Protein AF-A0AAW5TFY8-F1 (afdb_monomer)

Mean predicted aligned error: 7.06 Å

Structure (mmCIF, N/CA/C/O backbone):
data_AF-A0AAW5TFY8-F1
#
_entry.id   AF-A0AAW5TFY8-F1
#
loop_
_atom_site.group_PDB
_atom_site.id
_atom_site.type_symbol
_atom_site.label_atom_id
_atom_site.label_alt_id
_atom_site.label_comp_id
_atom_site.label_asym_id
_atom_site.label_entity_id
_atom_site.label_seq_id
_atom_site.pdbx_PDB_ins_code
_atom_site.Cartn_x
_atom_site.Cartn_y
_atom_site.Cartn_z
_atom_site.occupancy
_atom_site.B_iso_or_equiv
_atom_site.auth_seq_id
_atom_site.auth_comp_id
_atom_site.auth_asym_id
_atom_site.auth_atom_id
_atom_site.pdbx_PDB_model_num
ATOM 1 N N . MET A 1 1 ? 13.884 13.792 -11.211 1.00 62.22 1 MET A N 1
ATOM 2 C CA . MET A 1 1 ? 13.114 12.532 -11.319 1.00 62.22 1 MET A CA 1
ATOM 3 C C . MET A 1 1 ? 13.672 11.451 -10.405 1.00 62.22 1 MET A C 1
ATOM 5 O O . MET A 1 1 ? 12.884 10.681 -9.891 1.00 62.22 1 MET A O 1
ATOM 9 N N . GLU A 1 2 ? 14.981 11.432 -10.145 1.00 80.50 2 GLU A N 1
ATOM 10 C CA . GLU A 1 2 ? 15.635 10.443 -9.272 1.00 80.50 2 GLU A CA 1
ATOM 11 C C . GLU A 1 2 ? 15.056 10.388 -7.846 1.00 80.50 2 GLU A C 1
ATOM 13 O O . GLU A 1 2 ? 14.746 9.306 -7.366 1.00 80.50 2 GLU A O 1
ATOM 18 N N . ASN A 1 3 ? 14.776 11.540 -7.223 1.00 86.31 3 ASN A N 1
ATOM 19 C CA . ASN A 1 3 ? 14.156 11.580 -5.889 1.00 86.31 3 ASN A CA 1
ATOM 20 C C . ASN A 1 3 ? 12.769 10.915 -5.843 1.00 86.31 3 ASN A C 1
ATOM 22 O O . ASN A 1 3 ? 12.460 10.224 -4.887 1.00 86.31 3 ASN A O 1
ATOM 26 N N . ILE A 1 4 ? 11.955 11.084 -6.892 1.00 88.12 4 ILE A N 1
ATOM 27 C CA . ILE A 1 4 ? 10.602 10.503 -6.948 1.00 88.12 4 ILE A CA 1
ATOM 28 C C . ILE A 1 4 ? 10.682 8.977 -7.042 1.00 88.12 4 ILE A C 1
ATOM 30 O O . ILE A 1 4 ? 9.880 8.286 -6.430 1.00 88.12 4 ILE A O 1
ATOM 34 N N . ILE A 1 5 ? 11.652 8.451 -7.794 1.00 89.56 5 ILE A N 1
ATOM 35 C CA . ILE A 1 5 ? 11.867 7.003 -7.887 1.00 89.56 5 ILE A CA 1
ATOM 36 C C . ILE A 1 5 ? 12.303 6.456 -6.524 1.00 89.56 5 ILE A C 1
ATOM 38 O O . ILE A 1 5 ? 11.727 5.484 -6.056 1.00 89.56 5 ILE A O 1
ATOM 42 N N . GLN A 1 6 ? 13.226 7.136 -5.836 1.00 90.31 6 GLN A N 1
ATOM 43 C CA . GLN A 1 6 ? 13.643 6.723 -4.492 1.00 90.31 6 GLN A CA 1
ATOM 44 C C . GLN A 1 6 ? 12.493 6.742 -3.473 1.00 90.31 6 GLN A C 1
ATOM 46 O O . GLN A 1 6 ? 12.434 5.866 -2.611 1.00 90.31 6 GLN A O 1
ATOM 51 N N . ASP A 1 7 ? 11.572 7.704 -3.570 1.00 90.19 7 ASP A N 1
ATOM 52 C CA . ASP A 1 7 ? 10.388 7.756 -2.705 1.00 90.19 7 ASP A CA 1
ATOM 53 C C . ASP A 1 7 ? 9.437 6.569 -2.962 1.00 90.19 7 ASP A C 1
ATOM 55 O O . ASP A 1 7 ? 8.858 6.023 -2.020 1.00 90.19 7 ASP A O 1
ATOM 59 N N . LEU A 1 8 ? 9.303 6.134 -4.221 1.00 88.44 8 LEU A N 1
ATOM 60 C CA . LEU A 1 8 ? 8.514 4.954 -4.589 1.00 88.44 8 LEU A CA 1
ATOM 61 C C . LEU A 1 8 ? 9.167 3.656 -4.090 1.00 88.44 8 LEU A C 1
ATOM 63 O O . LEU A 1 8 ? 8.481 2.839 -3.475 1.00 88.44 8 LEU A O 1
ATOM 67 N N . ASP A 1 9 ? 10.483 3.510 -4.261 1.00 92.12 9 ASP A N 1
ATOM 68 C CA . ASP A 1 9 ? 11.246 2.355 -3.764 1.00 92.12 9 ASP A CA 1
ATOM 69 C C . ASP A 1 9 ? 11.175 2.253 -2.228 1.00 92.12 9 ASP A C 1
ATOM 71 O O . ASP A 1 9 ? 11.131 1.165 -1.643 1.00 92.12 9 ASP A O 1
ATOM 75 N N . LEU A 1 10 ? 11.149 3.399 -1.537 1.00 92.88 10 LEU A N 1
ATOM 76 C CA . LEU A 1 10 ? 11.003 3.439 -0.086 1.00 92.88 10 LEU A CA 1
ATOM 77 C C . LEU A 1 10 ? 9.618 2.949 0.355 1.00 92.88 10 LEU A C 1
ATOM 79 O O . LEU A 1 10 ? 9.520 2.199 1.331 1.00 92.88 10 LEU A O 1
ATOM 83 N N . ALA A 1 11 ? 8.562 3.351 -0.357 1.00 88.75 11 ALA A N 1
ATOM 84 C CA . ALA A 1 11 ? 7.204 2.884 -0.098 1.00 88.75 11 ALA A CA 1
ATOM 85 C C . ALA A 1 11 ? 7.077 1.368 -0.320 1.00 88.75 11 ALA A C 1
ATOM 87 O O . ALA A 1 11 ? 6.509 0.675 0.528 1.00 88.75 11 ALA A O 1
ATOM 88 N N . GLU A 1 12 ? 7.685 0.847 -1.389 1.00 90.12 12 GLU A N 1
ATOM 89 C CA . GLU A 1 12 ? 7.746 -0.588 -1.673 1.00 90.12 12 GLU A CA 1
ATOM 90 C C . GLU A 1 12 ? 8.432 -1.349 -0.541 1.00 90.12 12 GLU A C 1
ATOM 92 O O . GLU A 1 12 ? 7.842 -2.242 0.068 1.00 90.12 12 GLU A O 1
ATOM 97 N N . LYS A 1 13 ? 9.644 -0.932 -0.161 1.00 92.75 13 LYS A N 1
ATOM 98 C CA . LYS A 1 13 ? 10.378 -1.538 0.954 1.00 92.75 13 LYS A CA 1
ATOM 99 C C . LYS A 1 13 ? 9.545 -1.573 2.238 1.00 92.75 13 LYS A C 1
ATOM 101 O O . LYS A 1 13 ? 9.574 -2.562 2.973 1.00 92.75 13 LYS A O 1
ATOM 106 N N . GLN A 1 14 ? 8.827 -0.492 2.533 1.00 90.81 14 GLN A N 1
ATOM 107 C CA . GLN A 1 14 ? 7.986 -0.396 3.720 1.00 90.81 14 GLN A CA 1
ATOM 108 C C . GLN A 1 14 ? 6.806 -1.378 3.656 1.00 90.81 14 GLN A C 1
ATOM 110 O O . GLN A 1 14 ? 6.492 -1.999 4.673 1.00 90.81 14 GLN A O 1
ATOM 115 N N . ALA A 1 15 ? 6.190 -1.559 2.485 1.00 88.31 15 ALA A N 1
ATOM 116 C CA . ALA A 1 15 ? 5.111 -2.520 2.276 1.00 88.31 15 ALA A CA 1
ATOM 117 C C . ALA A 1 15 ? 5.589 -3.969 2.461 1.00 88.31 15 ALA A C 1
ATOM 119 O O . ALA A 1 15 ? 4.963 -4.717 3.213 1.00 88.31 15 ALA A O 1
ATOM 120 N N . LEU A 1 16 ? 6.735 -4.339 1.878 1.00 91.50 16 LEU A N 1
ATOM 121 C CA . LEU A 1 16 ? 7.315 -5.681 2.031 1.00 91.50 16 LEU A CA 1
ATOM 122 C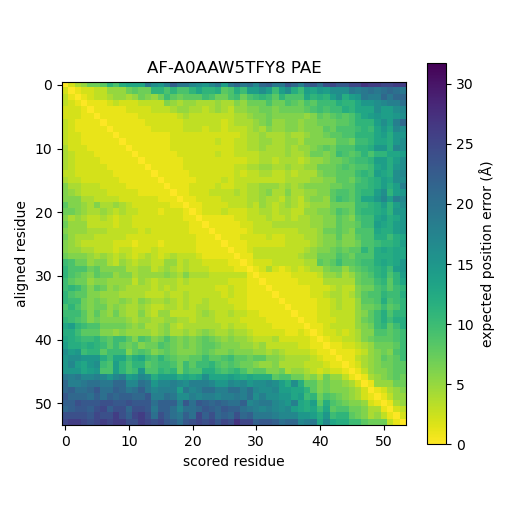 C . LEU A 1 16 ? 7.589 -6.016 3.509 1.00 91.50 16 LEU A C 1
ATOM 124 O O . LEU A 1 16 ? 7.290 -7.114 3.974 1.00 91.50 16 LEU A O 1
ATOM 128 N N . ILE A 1 17 ? 8.118 -5.055 4.277 1.00 91.94 17 ILE A N 1
ATOM 129 C CA . ILE A 1 17 ? 8.447 -5.253 5.699 1.00 91.94 17 ILE A CA 1
ATOM 130 C C . ILE A 1 17 ? 7.191 -5.277 6.578 1.00 91.94 17 ILE A C 1
ATOM 132 O O . ILE A 1 17 ? 7.064 -6.142 7.443 1.00 91.94 17 ILE A O 1
ATOM 136 N N . ASN A 1 18 ? 6.285 -4.314 6.400 1.00 89.69 18 ASN A N 1
ATOM 137 C CA . ASN A 1 18 ? 5.186 -4.095 7.343 1.00 89.69 18 ASN A CA 1
ATOM 138 C C . ASN A 1 18 ? 3.967 -4.969 7.052 1.00 89.69 18 ASN A C 1
ATOM 140 O O . ASN A 1 18 ? 3.266 -5.367 7.979 1.00 89.69 18 ASN A O 1
ATOM 144 N N . LEU A 1 19 ? 3.690 -5.223 5.773 1.00 87.44 19 LEU A N 1
ATOM 145 C CA . LEU A 1 19 ? 2.531 -5.999 5.333 1.00 87.44 19 LEU A CA 1
ATOM 146 C C . LEU A 1 19 ? 2.903 -7.458 5.042 1.00 87.44 19 LEU A C 1
ATOM 148 O O . LEU A 1 19 ? 2.014 -8.280 4.836 1.00 87.44 19 LEU A O 1
ATOM 152 N N . GLY A 1 20 ? 4.203 -7.782 5.043 1.00 90.25 20 GLY A N 1
ATOM 153 C CA . GLY A 1 20 ? 4.708 -9.113 4.706 1.00 90.25 20 GLY A CA 1
ATOM 154 C C . GLY A 1 20 ? 4.500 -9.471 3.237 1.00 90.25 20 GLY A C 1
ATOM 155 O O . GLY A 1 20 ? 4.460 -10.652 2.902 1.00 90.25 20 GLY A O 1
ATOM 156 N N . TRP A 1 21 ? 4.318 -8.462 2.387 1.00 90.06 21 TRP A N 1
ATOM 157 C CA . TRP A 1 21 ? 4.098 -8.653 0.964 1.00 90.0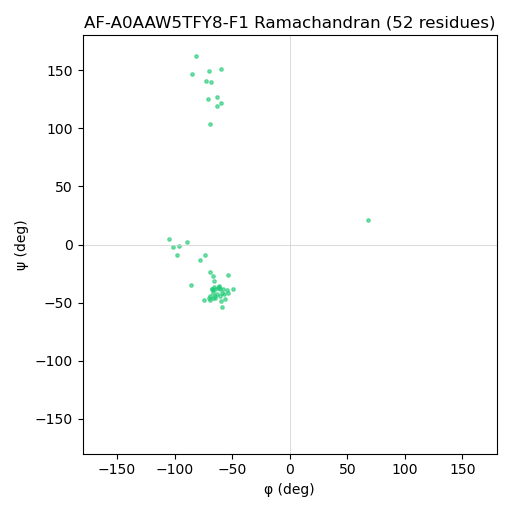6 21 TRP A CA 1
ATOM 158 C C . TRP A 1 21 ? 5.367 -9.137 0.276 1.00 90.06 21 TRP A C 1
ATOM 160 O O . TRP A 1 21 ? 6.490 -8.813 0.665 1.00 90.06 21 TRP A O 1
ATOM 170 N N . THR A 1 22 ? 5.165 -9.910 -0.774 1.00 91.69 22 THR A N 1
ATOM 171 C CA . THR A 1 22 ? 6.162 -10.201 -1.794 1.00 91.69 22 THR A CA 1
ATOM 172 C C . THR A 1 22 ? 6.221 -9.057 -2.807 1.00 91.69 22 THR A C 1
ATOM 174 O O . THR A 1 22 ? 5.302 -8.242 -2.902 1.00 91.69 22 THR A O 1
ATOM 177 N N . ILE A 1 23 ? 7.311 -8.995 -3.575 1.00 91.12 23 ILE A N 1
ATOM 178 C CA . ILE A 1 23 ? 7.486 -7.988 -4.636 1.00 91.12 23 ILE A CA 1
ATOM 179 C C . ILE A 1 23 ? 6.319 -8.066 -5.628 1.00 91.12 23 ILE A C 1
ATOM 181 O O . ILE A 1 23 ? 5.671 -7.058 -5.897 1.00 91.12 23 ILE A O 1
ATOM 185 N N . ASP A 1 24 ? 5.971 -9.280 -6.065 1.00 93.25 24 ASP A N 1
ATOM 186 C CA . ASP A 1 24 ? 4.868 -9.509 -7.001 1.00 93.25 24 ASP A CA 1
ATOM 187 C C . ASP A 1 24 ? 3.527 -8.978 -6.468 1.00 93.25 24 ASP A C 1
ATOM 189 O O . ASP A 1 24 ? 2.730 -8.431 -7.229 1.00 93.25 24 ASP A O 1
ATOM 193 N N . GLU A 1 25 ? 3.254 -9.119 -5.169 1.00 89.12 25 GLU A N 1
ATOM 194 C CA . GLU A 1 25 ? 2.024 -8.598 -4.562 1.00 89.12 25 GLU A CA 1
ATOM 195 C C . GLU A 1 25 ? 1.988 -7.070 -4.555 1.00 89.12 25 GLU A C 1
ATOM 197 O O . GLU A 1 25 ? 0.931 -6.497 -4.804 1.00 89.12 25 GLU A O 1
ATOM 202 N N . TYR A 1 26 ? 3.122 -6.408 -4.309 1.00 89.19 26 TYR A N 1
ATOM 203 C C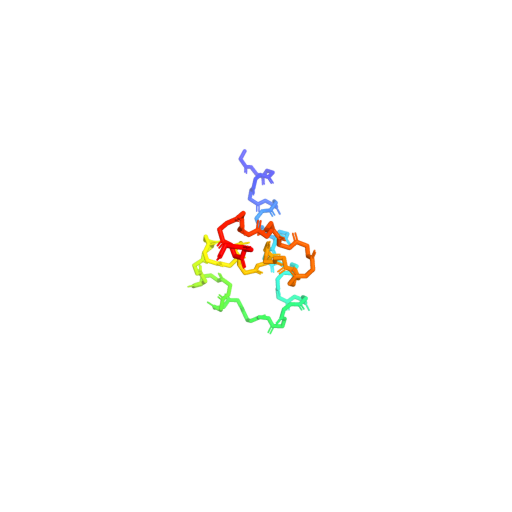A . TYR A 1 26 ? 3.201 -4.950 -4.343 1.00 89.19 26 TYR A CA 1
ATOM 204 C C . TYR A 1 26 ? 3.055 -4.401 -5.767 1.00 89.19 26 TYR A C 1
ATOM 206 O O . TYR A 1 26 ? 2.248 -3.501 -5.995 1.00 89.19 26 TYR A O 1
ATOM 214 N N . GLU A 1 27 ? 3.781 -4.967 -6.735 1.00 88.44 27 GLU A N 1
ATOM 215 C CA . GLU A 1 27 ? 3.770 -4.501 -8.128 1.00 88.44 27 GLU A CA 1
ATOM 216 C C . GLU A 1 27 ? 2.411 -4.700 -8.816 1.00 88.44 27 GLU A C 1
ATOM 218 O O . GLU A 1 27 ? 2.028 -3.908 -9.679 1.00 88.44 27 GLU A O 1
ATOM 223 N N . ASN A 1 28 ? 1.663 -5.739 -8.428 1.00 91.06 28 ASN A N 1
ATOM 224 C CA . ASN 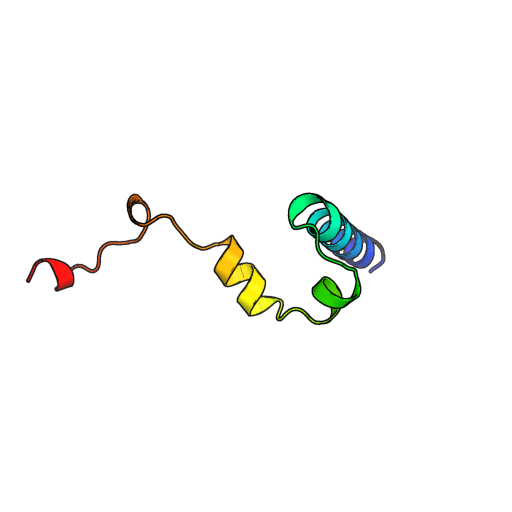A 1 28 ? 0.344 -6.039 -8.991 1.00 91.06 28 ASN A CA 1
ATOM 225 C C . ASN A 1 28 ? -0.825 -5.491 -8.155 1.00 91.06 28 ASN A C 1
ATOM 227 O O . ASN A 1 28 ? -1.986 -5.672 -8.539 1.00 91.06 28 ASN A O 1
ATOM 231 N N . ALA A 1 29 ? -0.562 -4.845 -7.015 1.00 87.44 29 ALA A N 1
ATOM 232 C CA . ALA A 1 29 ? -1.615 -4.274 -6.187 1.00 87.44 29 ALA A CA 1
ATOM 233 C C . ALA A 1 29 ? -2.295 -3.086 -6.884 1.00 87.44 29 ALA A C 1
ATOM 235 O O . ALA A 1 29 ? -1.651 -2.208 -7.460 1.00 87.44 29 ALA A O 1
ATOM 236 N N . ASP A 1 30 ? -3.621 -2.997 -6.752 1.00 88.94 30 ASP A N 1
ATOM 237 C CA . ASP A 1 30 ? -4.342 -1.772 -7.093 1.00 88.94 30 ASP A CA 1
ATOM 238 C C . ASP A 1 30 ? -3.988 -0.691 -6.066 1.00 88.94 30 ASP A C 1
ATOM 240 O O . ASP A 1 30 ? -4.471 -0.695 -4.930 1.00 88.94 30 ASP A O 1
ATOM 244 N N . TYR A 1 31 ? -3.134 0.241 -6.486 1.00 81.75 31 TYR A N 1
ATOM 245 C CA . TYR A 1 31 ? -2.652 1.339 -5.659 1.00 81.75 31 TYR A CA 1
ATOM 246 C C . TYR A 1 31 ? -3.786 2.173 -5.045 1.00 81.75 31 TYR A C 1
ATOM 248 O O . TYR A 1 31 ? -3.693 2.583 -3.885 1.00 81.75 31 TYR A O 1
ATOM 256 N N . TYR A 1 32 ? -4.871 2.426 -5.784 1.00 86.69 32 TYR A N 1
ATOM 257 C CA . TYR A 1 32 ? -5.991 3.215 -5.271 1.00 86.69 32 TYR A CA 1
ATOM 258 C C . TYR A 1 32 ? -6.748 2.435 -4.204 1.00 86.69 32 TYR A C 1
ATOM 260 O O . TYR A 1 32 ? -6.998 2.958 -3.117 1.00 86.69 32 TYR A O 1
ATOM 268 N N . ARG A 1 33 ? -7.033 1.155 -4.468 1.00 87.56 33 ARG A N 1
ATOM 269 C CA . ARG A 1 33 ? -7.721 0.298 -3.501 1.00 87.56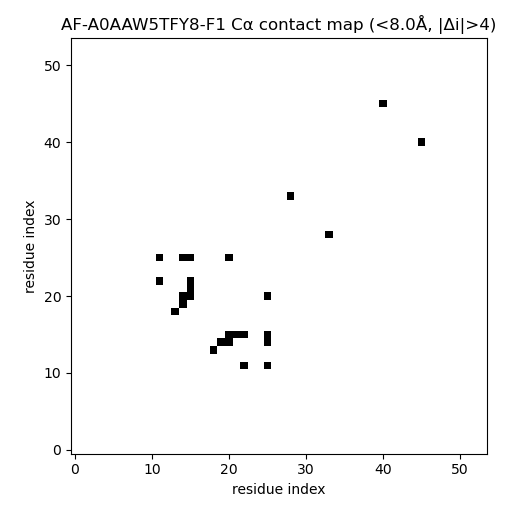 33 ARG A CA 1
ATOM 270 C C . ARG A 1 33 ? -6.891 0.057 -2.242 1.00 87.56 33 ARG A C 1
ATOM 272 O O . ARG A 1 33 ? -7.439 0.040 -1.141 1.00 87.56 33 ARG A O 1
ATOM 279 N N . LEU A 1 34 ? -5.579 -0.108 -2.387 1.00 85.12 34 LEU A N 1
ATOM 280 C CA . LEU A 1 34 ? -4.666 -0.251 -1.260 1.00 85.12 34 LEU A CA 1
ATOM 281 C C . LEU A 1 34 ? -4.717 0.985 -0.357 1.00 85.12 34 LEU A C 1
ATOM 283 O O . LEU A 1 34 ? -4.897 0.855 0.853 1.00 85.12 34 LEU A O 1
ATOM 287 N N . ASN A 1 35 ? -4.633 2.182 -0.939 1.00 85.56 35 ASN A N 1
ATOM 288 C CA . ASN A 1 35 ? -4.726 3.423 -0.174 1.00 85.56 35 ASN A CA 1
ATOM 289 C C . ASN A 1 35 ? -6.082 3.592 0.520 1.00 85.56 35 ASN A C 1
ATOM 291 O O . ASN A 1 35 ? -6.120 4.065 1.656 1.00 85.56 35 ASN A O 1
ATOM 295 N N . GLU A 1 36 ? -7.187 3.178 -0.108 1.00 87.81 36 GLU A N 1
ATOM 296 C CA . GLU A 1 36 ? -8.503 3.169 0.543 1.00 87.81 36 GLU A CA 1
ATOM 297 C C . GLU A 1 36 ? -8.527 2.273 1.787 1.00 87.81 36 GLU A C 1
ATOM 299 O O . GLU A 1 36 ? -9.055 2.676 2.822 1.00 87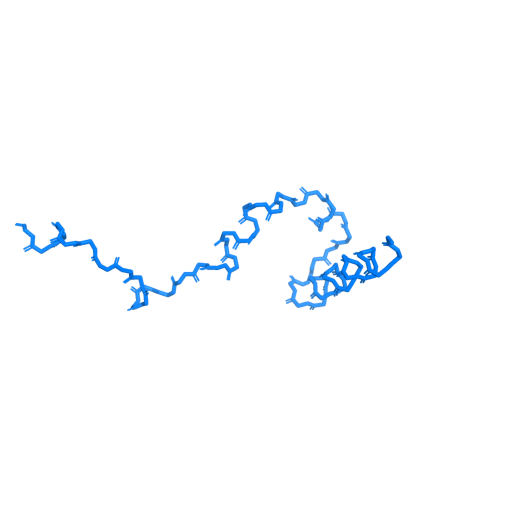.81 36 GLU A O 1
ATOM 304 N N . ILE A 1 37 ? -7.947 1.071 1.698 1.00 88.38 37 ILE A N 1
ATOM 305 C CA . ILE A 1 37 ? -7.893 0.118 2.814 1.00 88.38 37 ILE A CA 1
ATOM 306 C C . ILE A 1 37 ? -7.009 0.663 3.938 1.00 88.38 37 ILE A C 1
ATOM 308 O O . ILE A 1 37 ? -7.417 0.638 5.096 1.00 88.38 37 ILE A O 1
ATOM 312 N N . LEU A 1 38 ? -5.829 1.194 3.610 1.00 85.31 38 LEU A N 1
ATOM 313 C CA . LEU A 1 38 ? -4.910 1.771 4.598 1.00 85.31 38 LEU A CA 1
ATOM 314 C C . LEU A 1 38 ? -5.471 3.038 5.259 1.00 85.31 38 LEU A C 1
ATOM 316 O O . LEU A 1 38 ? -5.134 3.338 6.401 1.00 85.31 38 LEU A O 1
ATOM 320 N N . SER A 1 39 ? -6.347 3.763 4.563 1.00 88.19 39 SER A N 1
ATOM 321 C CA . SER A 1 39 ? -7.036 4.949 5.088 1.00 88.19 39 SER A CA 1
ATOM 322 C C . SER A 1 39 ? -8.359 4.620 5.790 1.00 88.19 39 SER A C 1
ATOM 324 O O . SER A 1 39 ? -9.077 5.535 6.210 1.00 88.19 39 SER A O 1
ATOM 326 N N . ALA A 1 40 ? -8.729 3.339 5.892 1.00 90.31 40 ALA A N 1
ATOM 327 C CA . ALA A 1 40 ? -9.991 2.932 6.486 1.00 90.31 40 ALA A CA 1
ATOM 328 C C . ALA A 1 40 ? -10.037 3.324 7.968 1.00 90.31 40 ALA A C 1
ATOM 330 O O . ALA A 1 40 ? -9.155 2.994 8.757 1.00 90.31 40 ALA A O 1
ATOM 331 N N . LYS A 1 41 ? -11.100 4.036 8.351 1.00 89.12 41 LYS A N 1
ATOM 332 C CA . LYS A 1 41 ? -11.308 4.484 9.730 1.00 89.12 41 LYS A CA 1
ATOM 333 C C . LYS A 1 41 ? -11.982 3.403 10.571 1.00 89.12 41 LYS A C 1
ATOM 335 O O . LYS A 1 41 ? -12.866 2.680 10.085 1.00 89.12 41 LYS A O 1
ATOM 340 N N . GLU A 1 42 ? -11.635 3.359 11.852 1.00 88.44 42 GLU A N 1
ATOM 341 C CA . GLU A 1 42 ? -12.345 2.555 12.847 1.00 88.44 42 GLU A CA 1
ATOM 342 C C . GLU A 1 42 ? -13.815 2.985 12.950 1.00 88.44 42 GLU A C 1
ATOM 344 O O . GLU A 1 42 ? -14.119 4.155 12.711 1.00 88.44 42 GLU A O 1
ATOM 349 N N . PRO A 1 43 ? -14.752 2.084 13.305 1.00 84.19 43 PRO A N 1
ATOM 350 C CA . PRO A 1 43 ? -16.178 2.405 13.380 1.00 84.19 43 PRO A CA 1
ATOM 351 C C . PRO A 1 43 ? -16.498 3.674 14.177 1.00 84.19 43 PRO A C 1
ATOM 353 O O . PRO A 1 43 ? -17.350 4.451 13.761 1.00 84.19 43 PRO A O 1
ATOM 356 N N . GLN A 1 44 ? -15.779 3.901 15.278 1.00 83.81 44 GLN A N 1
ATOM 357 C CA . GLN A 1 44 ? -15.924 5.071 16.149 1.00 83.81 44 GLN A CA 1
ATOM 358 C C . GLN A 1 44 ? -15.454 6.398 15.525 1.00 83.81 44 GLN A C 1
ATOM 360 O O . GLN A 1 44 ? -15.930 7.455 15.926 1.00 83.81 44 GLN A O 1
ATOM 365 N N . ASP A 1 45 ? -14.557 6.343 14.536 1.00 85.44 45 ASP A N 1
ATOM 366 C CA . ASP A 1 45 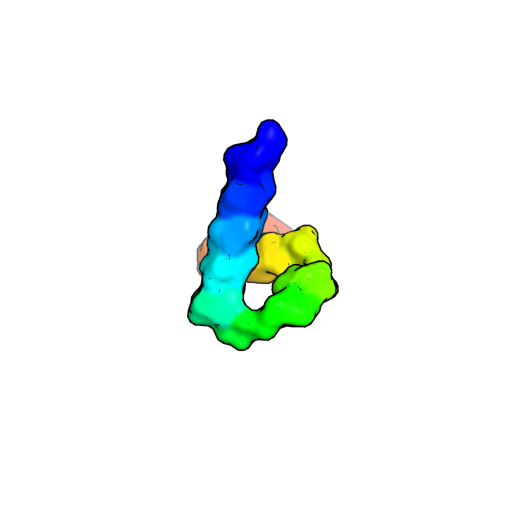? -13.961 7.507 13.866 1.00 85.44 45 ASP A CA 1
ATOM 367 C C . ASP A 1 45 ? -14.609 7.787 12.497 1.00 85.44 45 ASP A C 1
ATOM 369 O O . ASP A 1 45 ? -14.251 8.738 11.788 1.00 85.44 45 ASP A O 1
ATOM 373 N N . ARG A 1 46 ? -15.559 6.938 12.085 1.00 84.88 46 ARG A N 1
ATOM 374 C CA . ARG A 1 46 ? -16.364 7.144 10.879 1.00 84.88 46 ARG A CA 1
ATOM 375 C C . ARG A 1 46 ? -17.361 8.267 11.132 1.00 84.88 46 ARG A C 1
ATOM 377 O O . ARG A 1 46 ? -17.954 8.370 12.201 1.00 84.88 46 ARG A O 1
ATOM 384 N N . VAL A 1 47 ? -17.570 9.103 10.118 1.00 81.56 47 VAL A N 1
ATOM 385 C CA . VAL A 1 47 ? -18.649 10.094 1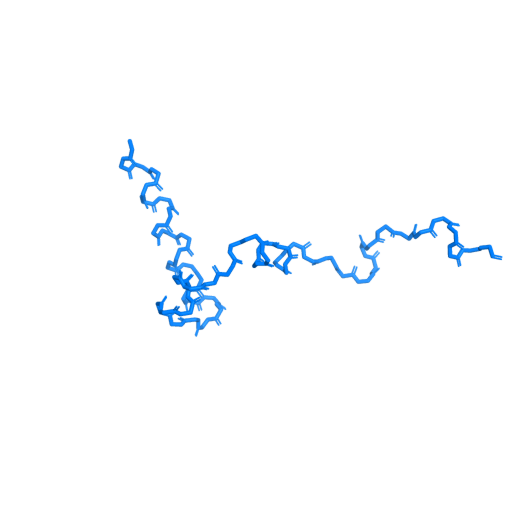0.155 1.00 81.56 47 VAL A CA 1
ATOM 386 C C . VAL A 1 47 ? -19.964 9.323 10.228 1.00 81.56 47 VAL A C 1
ATOM 388 O O . VAL A 1 47 ? -20.254 8.520 9.342 1.00 81.56 47 VAL A O 1
ATOM 391 N N . VAL A 1 48 ? -20.725 9.529 11.300 1.00 74.56 48 VAL A N 1
ATOM 392 C CA . VAL A 1 48 ? -22.050 8.927 11.449 1.00 74.56 48 VAL A CA 1
ATOM 393 C C . VAL A 1 48 ? -22.990 9.621 10.472 1.00 74.56 48 VAL A C 1
ATOM 395 O O . VAL A 1 48 ? -23.077 10.850 10.469 1.00 74.56 48 VAL A O 1
ATOM 398 N N . ASP A 1 49 ? -23.662 8.842 9.625 1.00 76.50 49 ASP A N 1
ATOM 399 C CA . ASP A 1 49 ? -24.658 9.367 8.692 1.00 76.50 49 ASP A CA 1
ATOM 400 C C . ASP A 1 49 ? -25.774 10.060 9.496 1.00 76.50 49 ASP A C 1
ATOM 402 O O . ASP A 1 49 ? -26.403 9.402 10.329 1.00 76.50 49 ASP A O 1
ATOM 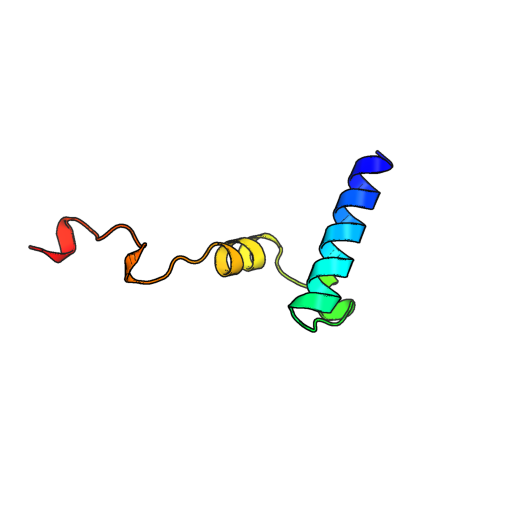406 N N . PRO A 1 50 ? -26.061 11.356 9.283 1.00 67.38 50 PRO A N 1
ATOM 407 C CA . PRO A 1 50 ? -27.162 12.044 9.956 1.00 67.38 50 PRO A CA 1
ATOM 408 C C . PRO A 1 50 ? -28.517 11.339 9.792 1.00 67.38 50 PRO A C 1
ATOM 410 O O . PRO A 1 50 ? -29.379 11.470 10.658 1.00 67.38 50 PRO A O 1
ATOM 413 N N . MET A 1 51 ? -28.697 10.568 8.713 1.00 76.31 51 MET A N 1
ATOM 414 C CA . MET A 1 51 ? -29.904 9.786 8.436 1.00 76.31 51 MET A CA 1
ATOM 415 C C . MET A 1 51 ? -29.993 8.487 9.244 1.00 76.31 51 MET A C 1
ATOM 417 O O . MET A 1 51 ? -31.058 7.885 9.295 1.00 76.31 51 MET A O 1
ATOM 421 N N . SER A 1 52 ? -28.911 8.049 9.893 1.00 67.06 52 SER A N 1
ATOM 422 C CA . SER A 1 52 ? -28.918 6.837 10.727 1.00 67.06 52 SER A CA 1
ATOM 423 C C . SER A 1 52 ? -29.646 7.009 12.069 1.00 67.06 52 SER A C 1
ATOM 425 O O . SER A 1 52 ? -29.891 6.023 12.761 1.00 67.06 52 SER A O 1
ATOM 427 N N . PHE A 1 53 ? -30.014 8.246 12.422 1.00 62.94 53 PHE A N 1
ATOM 428 C CA . PHE A 1 53 ? -30.785 8.588 13.623 1.00 62.94 53 PHE A CA 1
ATOM 429 C C . PHE A 1 53 ? -32.264 8.932 13.348 1.00 62.94 53 PHE A C 1
ATOM 431 O O . PHE A 1 53 ? -32.960 9.343 14.279 1.00 62.94 53 PHE A O 1
ATOM 438 N N . LEU A 1 54 ? -32.732 8.802 12.100 1.00 56.53 54 LEU A N 1
ATOM 439 C CA . LEU A 1 54 ? -34.136 8.977 11.694 1.00 56.53 54 LEU A CA 1
ATOM 440 C C . LEU A 1 54 ? -34.841 7.623 11.569 1.00 56.53 54 LEU A C 1
ATOM 442 O O . LEU A 1 54 ? -36.037 7.571 11.935 1.00 56.53 54 LEU A O 1
#

Radius of gyration: 16.4 Å; Cα contacts (8 Å, |Δi|>4): 13; chains: 1; bounding box: 50×23×28 Å

Secondary structure (DSSP, 8-state):
-HHHHHHHHHHHHHHHHHH---HHHHHTS-HHHHHHHHTPPPGGGSPPPGGGG-

pLDDT: mean 85.33, std 8.19, range [56.53, 93.25]

Sequence (54 aa):
MENIIQDLDLAEKQALINLGWTIDEYENADYYRLNEILSAKEPQDRVVDPMSFL

Organism: Streptococcus anginosus (NCBI:txid1328)

Solvent-accessible surface area (backbone atoms only — not comparable to full-atom values): 3458 Å² total; per-residue (Å²): 113,67,68,60,52,53,55,52,55,49,52,51,54,47,42,37,69,75,71,67,43,52,70,69,56,62,76,70,48,59,65,67,62,50,51,52,60,76,64,58,65,56,82,89,72,44,85,78,60,81,72,80,82,113

Foldseek 3Di:
DVVVVVVVVVVLVCCCVPVVDDSVCVVPDPPVVVVCVVPDDDPVPDDDDPVVVD